Protein AF-A0A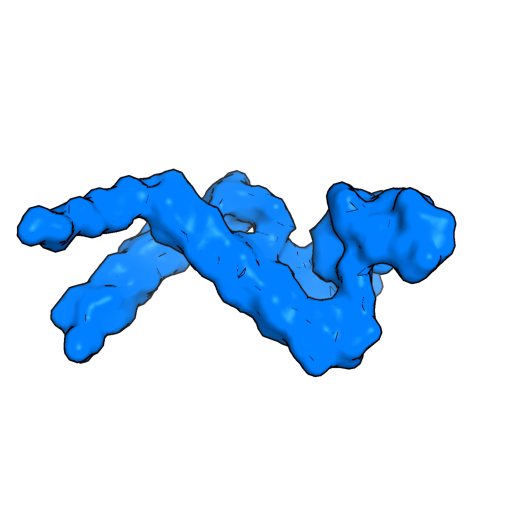4U6BTI2-F1 (afdb_monomer)

Organism: NCBI:txid211460

pLDDT: mean 88.93, std 9.82, range [39.12, 95.56]

Structure (mmCIF, N/CA/C/O backbone):
data_AF-A0A4U6BTI2-F1
#
_entry.id   AF-A0A4U6BTI2-F1
#
loop_
_atom_site.group_PDB
_atom_site.id
_atom_site.type_symbol
_atom_site.label_atom_id
_atom_site.label_alt_id
_atom_site.label_comp_id
_atom_site.label_asym_id
_atom_site.label_entity_id
_atom_site.label_seq_id
_atom_site.pdbx_PDB_ins_code
_atom_site.Cartn_x
_atom_site.Cartn_y
_atom_site.Cartn_z
_atom_site.occupancy
_atom_site.B_iso_or_equiv
_atom_site.auth_seq_id
_atom_site.auth_comp_id
_atom_site.auth_asym_id
_atom_site.auth_atom_id
_atom_site.pdbx_PDB_model_num
ATOM 1 N N . MET A 1 1 ? -28.575 -3.094 6.925 1.00 39.12 1 MET A N 1
ATOM 2 C CA . MET A 1 1 ? -27.582 -4.170 7.123 1.00 39.12 1 MET A CA 1
ATOM 3 C C . MET A 1 1 ? -26.210 -3.549 6.972 1.00 39.12 1 MET A C 1
ATOM 5 O O . MET A 1 1 ? -25.709 -3.439 5.863 1.00 39.12 1 MET A O 1
ATOM 9 N N . GLU A 1 2 ? -25.659 -3.046 8.069 1.00 50.03 2 GLU A N 1
ATOM 10 C CA . GLU A 1 2 ? -24.328 -2.446 8.078 1.00 50.03 2 GLU A CA 1
ATOM 11 C C . GLU A 1 2 ? -23.340 -3.569 8.386 1.00 50.03 2 GLU A C 1
ATOM 13 O O . GLU A 1 2 ? -23.160 -3.985 9.528 1.00 50.03 2 GLU A O 1
ATOM 18 N N . THR A 1 3 ? -22.810 -4.189 7.336 1.00 57.66 3 THR A N 1
ATOM 19 C CA . THR A 1 3 ? -21.783 -5.220 7.474 1.00 57.66 3 THR A CA 1
ATOM 20 C C . THR A 1 3 ? -20.542 -4.576 8.069 1.00 57.66 3 THR A C 1
ATOM 22 O O . THR A 1 3 ? -19.822 -3.863 7.370 1.00 57.66 3 THR A O 1
ATOM 25 N N . ALA A 1 4 ? -20.287 -4.831 9.352 1.00 69.81 4 ALA A N 1
ATOM 26 C CA . ALA A 1 4 ? -19.013 -4.509 9.972 1.00 69.81 4 ALA A CA 1
ATOM 27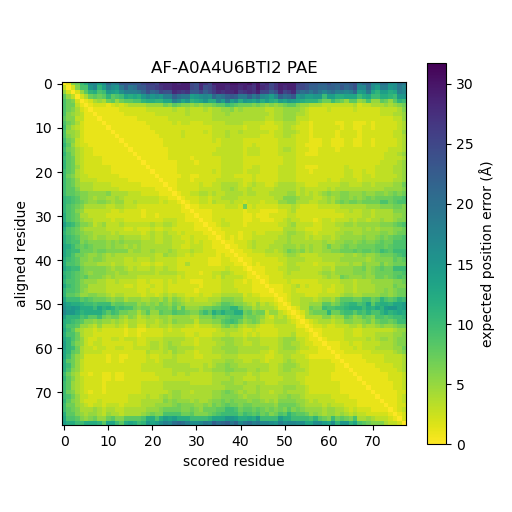 C C . ALA A 1 4 ? -17.893 -5.122 9.117 1.00 69.81 4 ALA A C 1
ATOM 29 O O . ALA A 1 4 ? -17.818 -6.341 8.943 1.00 69.81 4 ALA A O 1
ATOM 30 N N . LEU A 1 5 ? -17.050 -4.270 8.529 1.00 79.94 5 LEU A N 1
ATOM 31 C CA . LEU A 1 5 ? -15.939 -4.721 7.699 1.00 79.94 5 LEU A CA 1
ATOM 32 C C . LEU A 1 5 ? -14.987 -5.570 8.551 1.00 79.94 5 LEU A C 1
ATOM 34 O O . LEU A 1 5 ? -14.507 -5.145 9.608 1.00 79.94 5 LEU A O 1
ATOM 38 N N . THR A 1 6 ? -14.694 -6.781 8.080 1.00 90.44 6 THR A N 1
ATOM 39 C CA . THR A 1 6 ? -13.710 -7.656 8.725 1.00 90.44 6 THR A CA 1
ATOM 40 C C . THR A 1 6 ? -12.320 -7.021 8.668 1.00 90.44 6 THR A C 1
ATOM 42 O O . THR A 1 6 ? -12.031 -6.189 7.807 1.00 90.44 6 THR A O 1
ATOM 45 N N . ALA A 1 7 ? -11.416 -7.440 9.558 1.00 89.50 7 ALA A N 1
ATOM 46 C CA . ALA A 1 7 ? -10.025 -6.978 9.536 1.00 89.50 7 ALA A CA 1
ATOM 47 C C . ALA A 1 7 ? -9.362 -7.199 8.161 1.00 89.50 7 ALA A C 1
ATOM 49 O O . ALA A 1 7 ? -8.648 -6.328 7.673 1.00 89.50 7 ALA A O 1
ATOM 50 N N . ALA A 1 8 ? -9.661 -8.327 7.508 1.00 90.38 8 ALA A N 1
ATOM 51 C CA . ALA A 1 8 ? -9.183 -8.635 6.164 1.00 90.38 8 ALA A CA 1
ATOM 52 C C . ALA A 1 8 ? -9.747 -7.675 5.103 1.00 90.38 8 ALA A C 1
ATOM 54 O O . ALA A 1 8 ? -8.998 -7.207 4.248 1.00 90.38 8 ALA A O 1
ATOM 55 N N . ALA A 1 9 ? -11.039 -7.336 5.176 1.00 92.44 9 ALA A N 1
ATOM 56 C CA . ALA A 1 9 ? -11.645 -6.366 4.266 1.00 92.44 9 ALA A CA 1
ATOM 57 C C . ALA A 1 9 ? -11.034 -4.967 4.450 1.00 92.44 9 ALA A C 1
ATOM 59 O O . ALA A 1 9 ? -10.686 -4.308 3.475 1.00 92.44 9 ALA A O 1
ATOM 60 N N . ILE A 1 10 ? -10.818 -4.544 5.698 1.00 93.94 10 ILE A N 1
ATOM 61 C CA . ILE A 1 10 ? -10.158 -3.269 6.007 1.00 93.94 10 ILE A CA 1
ATOM 62 C C . ILE A 1 10 ? -8.712 -3.262 5.504 1.00 93.94 10 ILE A C 1
ATOM 64 O O . ILE A 1 10 ? -8.285 -2.292 4.883 1.00 93.94 10 ILE A O 1
ATOM 68 N N . ALA A 1 11 ? -7.963 -4.346 5.711 1.00 94.25 11 ALA A N 1
ATOM 69 C CA . ALA A 1 11 ? -6.607 -4.467 5.190 1.00 94.25 11 ALA A CA 1
ATOM 70 C C . ALA A 1 11 ? -6.578 -4.367 3.656 1.00 94.25 11 ALA A C 1
ATOM 72 O O . ALA A 1 11 ? -5.743 -3.649 3.109 1.00 94.25 11 ALA A O 1
ATOM 73 N N . ALA A 1 12 ? -7.522 -5.009 2.960 1.00 93.62 12 ALA A N 1
ATOM 74 C CA . ALA A 1 12 ? -7.645 -4.899 1.508 1.00 93.62 12 ALA A CA 1
ATOM 75 C C . ALA A 1 12 ? -7.933 -3.456 1.055 1.00 93.62 12 ALA A C 1
ATOM 77 O O . ALA A 1 12 ? -7.318 -2.986 0.098 1.00 93.62 12 ALA A O 1
ATOM 78 N N . LEU A 1 13 ? -8.799 -2.727 1.767 1.00 94.44 13 LEU A N 1
ATOM 79 C CA . LEU A 1 13 ? -9.073 -1.311 1.493 1.00 94.44 13 LEU A CA 1
ATOM 80 C C . LEU A 1 13 ? -7.833 -0.432 1.702 1.00 94.44 13 LEU A C 1
ATOM 82 O O . LEU A 1 13 ? -7.544 0.432 0.876 1.00 94.44 13 LEU A O 1
ATOM 86 N N . ILE A 1 14 ? -7.077 -0.666 2.777 1.00 95.56 14 ILE A N 1
ATOM 87 C CA . ILE A 1 14 ? -5.838 0.066 3.074 1.00 95.56 14 ILE A CA 1
ATOM 88 C C . ILE A 1 14 ? -4.786 -0.178 1.981 1.00 95.56 14 ILE A C 1
ATOM 90 O O . ILE A 1 14 ? -4.187 0.775 1.481 1.00 95.56 14 ILE A O 1
ATOM 94 N N . VAL A 1 15 ? -4.592 -1.436 1.571 1.00 95.38 15 VAL A N 1
ATOM 95 C CA . VAL A 1 15 ? -3.684 -1.809 0.472 1.00 95.38 15 VAL A CA 1
ATOM 96 C C . VAL A 1 15 ? -4.116 -1.145 -0.833 1.00 95.38 15 VAL A C 1
ATOM 98 O O . VAL A 1 15 ? -3.295 -0.526 -1.510 1.00 95.38 15 VAL A O 1
ATOM 101 N N . ALA A 1 16 ? -5.406 -1.209 -1.172 1.00 94.31 16 ALA A N 1
ATOM 102 C CA . ALA A 1 16 ? -5.940 -0.588 -2.380 1.00 94.31 16 ALA A CA 1
ATOM 103 C C . ALA A 1 16 ? -5.706 0.930 -2.389 1.00 94.31 16 ALA A C 1
ATOM 105 O O . ALA A 1 16 ? -5.206 1.467 -3.378 1.00 94.31 16 ALA A O 1
ATOM 106 N N . ALA A 1 17 ? -5.981 1.610 -1.273 1.00 94.56 17 ALA A N 1
ATOM 107 C CA . ALA A 1 17 ? -5.745 3.044 -1.135 1.00 94.56 17 ALA A CA 1
ATOM 108 C C . ALA A 1 17 ? -4.254 3.401 -1.271 1.00 94.56 17 ALA A C 1
ATOM 110 O O . ALA A 1 17 ? -3.909 4.366 -1.953 1.00 94.56 17 ALA A O 1
ATOM 111 N N . SER A 1 18 ? -3.363 2.604 -0.672 1.00 94.94 18 SER A N 1
ATOM 112 C CA . SER A 1 18 ? -1.913 2.799 -0.775 1.00 94.94 18 SER A CA 1
ATOM 113 C C . SER A 1 18 ? -1.412 2.646 -2.217 1.00 94.94 18 SER A C 1
ATOM 115 O O . SER A 1 18 ? -0.700 3.516 -2.725 1.00 94.94 18 SER A O 1
ATOM 117 N N . ARG A 1 19 ? -1.842 1.587 -2.916 1.00 94.19 19 ARG A N 1
ATOM 118 C CA . ARG A 1 19 ? -1.520 1.366 -4.335 1.00 94.19 19 ARG A CA 1
ATOM 119 C C . ARG A 1 19 ? -2.059 2.490 -5.212 1.00 94.19 19 ARG A C 1
ATOM 121 O O . ARG A 1 19 ? -1.333 3.010 -6.053 1.00 94.19 19 ARG A O 1
ATOM 128 N N . GLN A 1 20 ? -3.299 2.916 -4.985 1.00 94.62 20 GLN A N 1
ATOM 129 C CA . GLN A 1 20 ? -3.920 3.982 -5.765 1.00 94.62 20 GLN A CA 1
ATOM 130 C C . GLN A 1 20 ? -3.212 5.326 -5.581 1.00 94.62 20 GLN A C 1
ATOM 132 O O . GLN A 1 20 ? -2.964 6.015 -6.568 1.00 94.62 20 GLN A O 1
ATOM 137 N N . ALA A 1 21 ? -2.805 5.664 -4.354 1.00 93.44 21 ALA A N 1
ATOM 138 C CA . ALA A 1 21 ? -1.989 6.848 -4.094 1.00 93.44 21 ALA A CA 1
ATOM 139 C C . ALA A 1 21 ? -0.671 6.818 -4.886 1.00 93.44 21 ALA A C 1
ATOM 141 O O . ALA A 1 21 ? -0.261 7.836 -5.443 1.00 93.44 21 ALA A O 1
ATOM 142 N N . TYR A 1 22 ? -0.038 5.646 -5.004 1.00 92.75 22 TYR A N 1
ATOM 143 C CA . TYR A 1 22 ? 1.144 5.489 -5.847 1.00 92.75 22 TYR A CA 1
ATOM 144 C C . TYR A 1 22 ? 0.820 5.646 -7.340 1.00 92.75 22 TYR A C 1
ATOM 146 O O . TYR A 1 22 ? 1.518 6.381 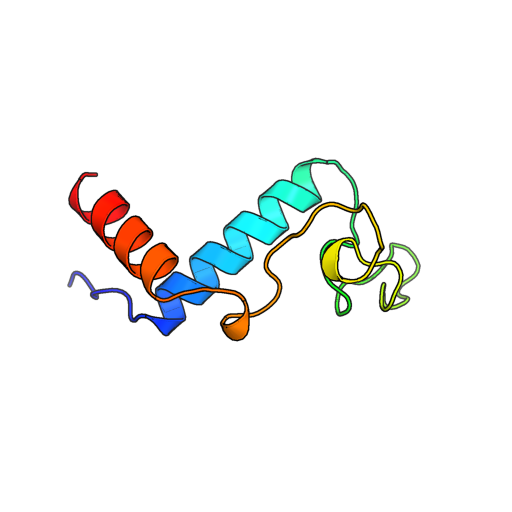-8.042 1.00 92.75 22 TYR A O 1
ATOM 154 N N . TYR A 1 23 ? -0.240 5.006 -7.842 1.00 92.69 23 TYR A N 1
ATOM 155 C CA . TYR A 1 23 ? -0.616 5.084 -9.259 1.00 92.69 23 TYR A CA 1
ATOM 156 C C . TYR A 1 23 ? -0.973 6.502 -9.708 1.00 92.69 23 TYR A C 1
ATOM 158 O O . TYR A 1 23 ? -0.676 6.868 -10.846 1.00 92.69 23 TYR A O 1
ATOM 166 N N . SER A 1 24 ? -1.505 7.335 -8.811 1.00 93.19 24 SER A N 1
ATOM 167 C CA . SER A 1 24 ? -1.759 8.758 -9.075 1.00 93.19 24 SER A CA 1
ATOM 168 C C . SER A 1 24 ? -0.495 9.560 -9.417 1.00 93.19 24 SER A C 1
ATOM 170 O O . SER A 1 24 ? -0.599 10.637 -9.994 1.00 93.19 24 SER A O 1
ATOM 172 N N . THR A 1 25 ? 0.708 9.037 -9.144 1.00 90.62 25 THR A N 1
ATOM 173 C CA . THR A 1 25 ? 1.981 9.637 -9.597 1.00 90.62 25 THR A CA 1
ATOM 174 C C . THR A 1 25 ? 2.293 9.373 -11.079 1.00 90.62 25 THR A C 1
ATOM 176 O O . THR A 1 25 ? 3.324 9.814 -11.585 1.00 90.62 25 THR A O 1
ATOM 179 N N . GLY A 1 26 ? 1.448 8.610 -11.784 1.00 90.00 26 GLY A N 1
ATOM 180 C CA . GLY A 1 26 ? 1.651 8.210 -13.181 1.00 90.00 26 GLY A CA 1
ATOM 181 C C . GLY A 1 26 ? 2.590 7.010 -13.367 1.00 90.00 26 GLY A C 1
ATOM 182 O O . GLY A 1 26 ? 2.888 6.622 -14.502 1.00 90.00 26 GLY A O 1
ATOM 183 N N . ARG A 1 27 ? 3.061 6.397 -12.271 1.00 88.25 27 ARG A N 1
ATOM 184 C CA . ARG A 1 27 ? 3.975 5.245 -12.289 1.00 88.25 27 ARG A CA 1
ATOM 185 C C . ARG A 1 27 ? 3.191 3.943 -12.070 1.00 88.25 27 ARG A C 1
ATOM 187 O O . ARG A 1 27 ? 2.490 3.833 -11.071 1.00 88.25 27 ARG A O 1
ATOM 194 N N . PRO A 1 28 ? 3.329 2.930 -12.948 1.00 88.94 28 PRO A N 1
ATOM 195 C CA . PRO A 1 28 ? 2.520 1.708 -12.873 1.00 88.94 28 PRO A CA 1
ATOM 196 C C . PRO A 1 28 ? 3.072 0.637 -11.918 1.00 88.94 28 PRO A C 1
ATOM 198 O O . PRO A 1 28 ? 2.394 -0.345 -11.664 1.00 88.94 28 PRO A O 1
ATOM 201 N N . CYS A 1 29 ? 4.303 0.787 -11.419 1.00 93.44 29 CYS A N 1
ATOM 202 C CA . CYS A 1 29 ? 4.996 -0.249 -10.648 1.00 93.44 29 CYS A CA 1
ATOM 203 C C . CYS A 1 29 ? 4.997 0.051 -9.143 1.00 93.44 29 CYS A C 1
ATOM 205 O O . CYS A 1 29 ? 6.056 0.344 -8.580 1.00 93.44 29 CYS A O 1
ATOM 207 N N . ALA A 1 30 ? 3.832 -0.017 -8.494 1.00 94.50 30 ALA A N 1
ATOM 208 C CA . ALA A 1 30 ? 3.755 0.087 -7.036 1.00 94.50 30 ALA A CA 1
ATOM 209 C C . ALA A 1 30 ? 4.330 -1.185 -6.399 1.00 94.50 30 ALA A C 1
ATOM 211 O O . ALA A 1 30 ? 5.250 -1.117 -5.581 1.00 94.50 30 ALA A O 1
ATOM 212 N N . CYS A 1 31 ? 3.840 -2.337 -6.860 1.00 94.94 31 CYS A N 1
ATOM 213 C CA . CYS A 1 31 ? 4.083 -3.650 -6.280 1.00 94.94 31 CYS A CA 1
ATOM 214 C C . CYS A 1 31 ? 4.795 -4.607 -7.257 1.00 94.94 31 CYS A C 1
ATOM 216 O O . CYS A 1 31 ? 4.799 -4.368 -8.469 1.00 94.94 31 CYS A O 1
ATOM 218 N N . PRO A 1 32 ? 5.462 -5.672 -6.770 1.00 93.50 32 PRO A N 1
ATOM 219 C CA . PRO A 1 32 ? 6.229 -6.587 -7.625 1.00 93.50 32 PRO A CA 1
ATOM 220 C C . PRO A 1 32 ? 5.377 -7.345 -8.652 1.00 93.50 32 PRO A C 1
ATOM 222 O O . PRO A 1 32 ? 5.864 -7.671 -9.735 1.00 93.50 32 PRO A O 1
ATOM 225 N N . ASP A 1 33 ? 4.121 -7.607 -8.302 1.00 92.94 33 ASP A N 1
ATOM 226 C CA . ASP A 1 33 ? 3.089 -8.270 -9.101 1.00 92.94 33 ASP A CA 1
ATOM 227 C C . ASP A 1 33 ? 2.453 -7.356 -10.161 1.00 92.94 33 ASP A C 1
ATOM 229 O O . ASP A 1 33 ? 1.784 -7.851 -11.071 1.00 92.94 33 ASP A O 1
ATOM 233 N N . ASP A 1 34 ? 2.689 -6.041 -10.091 1.00 93.06 34 ASP A N 1
ATOM 234 C CA . ASP A 1 34 ? 2.215 -5.104 -11.108 1.00 93.06 34 ASP A CA 1
ATOM 235 C C . ASP A 1 34 ? 2.838 -5.390 -12.476 1.00 93.06 34 ASP A C 1
ATOM 237 O O . ASP A 1 34 ? 3.930 -5.957 -12.605 1.00 93.06 34 ASP A O 1
ATOM 241 N N . ARG A 1 35 ? 2.147 -4.935 -13.526 1.00 92.75 35 ARG A N 1
ATOM 242 C CA . ARG A 1 35 ? 2.617 -5.046 -14.905 1.00 92.75 35 ARG A CA 1
ATOM 243 C C . ARG A 1 35 ? 2.996 -3.692 -15.477 1.00 92.75 35 ARG A C 1
ATOM 245 O O . ARG A 1 35 ? 2.285 -2.698 -15.370 1.00 92.75 35 ARG A O 1
ATOM 252 N N . MET A 1 36 ? 4.133 -3.687 -16.151 1.00 89.25 36 MET A N 1
ATOM 253 C CA . MET A 1 36 ? 4.573 -2.595 -16.998 1.00 89.25 36 MET 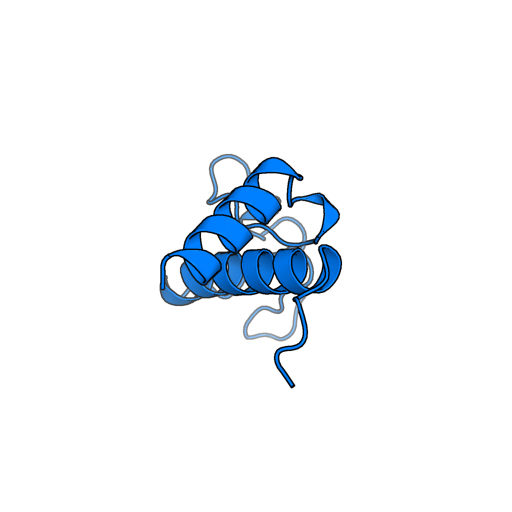A CA 1
ATOM 254 C C . MET A 1 36 ? 3.687 -2.499 -18.250 1.00 89.25 36 MET A C 1
ATOM 256 O O . MET A 1 36 ? 3.024 -3.458 -18.643 1.00 89.25 36 MET A O 1
ATOM 260 N N . ARG A 1 37 ? 3.747 -1.360 -18.951 1.00 87.69 37 ARG A N 1
ATOM 261 C CA . ARG A 1 37 ? 2.997 -1.131 -20.204 1.00 87.69 37 ARG A CA 1
ATOM 262 C C . ARG A 1 37 ? 3.311 -2.145 -21.314 1.00 87.69 37 ARG A C 1
ATOM 264 O O . ARG A 1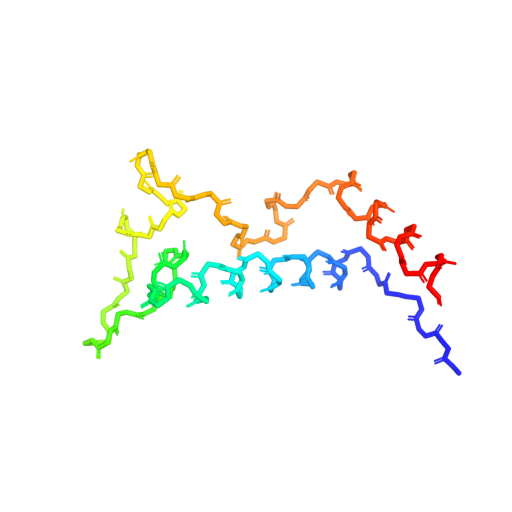 37 ? 2.496 -2.346 -22.198 1.00 87.69 37 ARG A O 1
ATOM 271 N N . ASN A 1 38 ? 4.476 -2.788 -21.257 1.00 89.88 38 ASN A N 1
ATOM 272 C CA . ASN A 1 38 ? 4.890 -3.848 -22.181 1.00 89.88 38 ASN A CA 1
ATOM 273 C C . ASN A 1 38 ? 4.503 -5.265 -21.702 1.00 89.88 38 ASN A C 1
ATOM 275 O O . ASN A 1 38 ? 5.040 -6.244 -22.210 1.00 89.88 38 ASN A O 1
ATOM 279 N N . GLY A 1 39 ? 3.647 -5.385 -20.682 1.00 91.19 39 GLY A N 1
ATOM 280 C CA . GLY A 1 39 ? 3.148 -6.658 -20.152 1.00 91.19 39 GLY A CA 1
ATOM 281 C C . GLY A 1 39 ? 4.090 -7.393 -19.191 1.00 91.19 39 GLY A C 1
ATOM 282 O O . GLY A 1 39 ? 3.673 -8.365 -18.564 1.00 91.19 39 GLY A O 1
ATOM 283 N N . ARG A 1 40 ? 5.338 -6.938 -19.020 1.00 92.06 40 ARG A N 1
ATOM 284 C CA . ARG A 1 40 ? 6.296 -7.557 -18.088 1.00 92.06 40 ARG A CA 1
ATOM 285 C C . ARG A 1 40 ? 5.937 -7.244 -16.637 1.00 92.06 40 ARG A C 1
ATOM 287 O O . ARG A 1 40 ? 5.498 -6.135 -16.341 1.00 92.06 40 ARG A O 1
ATOM 294 N N . ALA A 1 41 ? 6.188 -8.186 -15.731 1.00 93.50 41 ALA A N 1
ATOM 295 C CA . ALA A 1 41 ? 6.085 -7.934 -14.295 1.00 93.50 41 ALA A CA 1
ATOM 296 C C . ALA A 1 41 ? 7.114 -6.882 -13.843 1.00 93.50 41 ALA A C 1
ATOM 298 O O . ALA A 1 41 ? 8.248 -6.861 -14.334 1.00 93.50 41 ALA A O 1
ATOM 299 N N . CYS A 1 42 ? 6.729 -6.026 -12.899 1.00 93.69 42 CYS A N 1
ATOM 300 C CA . CYS A 1 42 ? 7.614 -5.020 -12.320 1.00 93.69 42 CYS A CA 1
ATOM 301 C C . CYS A 1 42 ? 8.729 -5.673 -11.488 1.00 93.69 42 CYS A C 1
ATOM 303 O O . CYS A 1 42 ? 9.888 -5.258 -11.582 1.00 93.69 42 CYS A O 1
ATOM 305 N N . GLY A 1 43 ? 8.403 -6.706 -10.703 1.00 92.69 43 GLY A N 1
ATOM 306 C CA . GLY A 1 43 ? 9.358 -7.453 -9.885 1.00 92.69 43 GLY A CA 1
ATOM 307 C C . GLY A 1 43 ? 10.187 -6.540 -8.977 1.00 92.69 43 GLY A C 1
ATOM 308 O O . GLY A 1 43 ? 9.653 -5.668 -8.287 1.00 92.69 43 GLY A O 1
ATOM 309 N N . SER A 1 44 ? 11.514 -6.679 -9.044 1.00 90.31 44 SER A N 1
ATOM 310 C CA . SER A 1 44 ? 12.476 -5.862 -8.288 1.00 90.31 44 SER A CA 1
ATOM 311 C C . SER A 1 44 ? 12.496 -4.378 -8.676 1.00 90.31 44 SER A C 1
ATOM 313 O O . SER A 1 44 ? 13.122 -3.571 -7.995 1.00 90.31 44 SER A O 1
ATOM 315 N N . ARG A 1 45 ? 11.814 -3.987 -9.761 1.00 88.62 45 ARG A N 1
ATOM 316 C CA . ARG A 1 45 ? 11.666 -2.584 -10.177 1.00 88.62 45 ARG A CA 1
ATOM 317 C C . ARG A 1 45 ? 10.437 -1.906 -9.566 1.00 88.62 45 ARG A C 1
ATOM 319 O O . ARG A 1 45 ? 10.215 -0.729 -9.851 1.00 88.62 45 ARG A O 1
ATOM 326 N N . SER A 1 46 ? 9.635 -2.622 -8.783 1.00 92.31 46 SER A N 1
ATOM 327 C CA . SER A 1 46 ? 8.514 -2.038 -8.046 1.00 92.31 46 SER A CA 1
ATOM 328 C C . SER A 1 46 ? 8.990 -1.057 -6.980 1.00 92.31 46 SER A C 1
ATOM 330 O O . SER A 1 46 ? 10.096 -1.186 -6.463 1.00 92.31 46 SER A O 1
ATOM 332 N N . ALA A 1 47 ? 8.169 -0.065 -6.649 1.00 92.81 47 ALA A N 1
ATOM 333 C CA . ALA A 1 47 ? 8.482 0.862 -5.568 1.00 92.81 47 ALA A CA 1
ATOM 334 C C . ALA A 1 47 ? 8.682 0.123 -4.238 1.00 92.81 47 ALA A C 1
ATOM 336 O O . ALA A 1 47 ? 9.675 0.375 -3.566 1.00 92.81 47 ALA A O 1
ATOM 337 N N . TYR A 1 48 ? 7.831 -0.870 -3.962 1.00 91.94 48 TYR A N 1
ATOM 338 C CA . TYR A 1 48 ? 7.941 -1.757 -2.803 1.00 91.94 48 TYR A CA 1
ATOM 339 C C . TYR A 1 48 ? 9.318 -2.427 -2.663 1.00 91.94 48 TYR A C 1
ATOM 341 O O . TYR A 1 48 ? 9.851 -2.516 -1.564 1.00 91.94 48 TYR A O 1
ATOM 349 N N . SER A 1 49 ? 9.918 -2.891 -3.767 1.00 89.38 49 SER A N 1
ATOM 350 C CA . SER A 1 49 ? 11.210 -3.595 -3.731 1.00 89.38 49 SER A CA 1
ATOM 351 C C . SER A 1 49 ? 12.432 -2.700 -3.951 1.00 89.38 49 SER A C 1
ATOM 353 O O . SER A 1 49 ? 13.557 -3.149 -3.730 1.00 89.38 49 SER A O 1
ATOM 355 N N . ARG A 1 50 ? 12.260 -1.467 -4.441 1.00 87.56 50 ARG A N 1
ATOM 356 C CA . ARG A 1 50 ? 13.385 -0.603 -4.825 1.00 87.56 50 ARG A CA 1
ATOM 357 C C . ARG A 1 50 ? 13.955 0.158 -3.622 1.00 87.56 50 ARG A C 1
ATOM 359 O O . ARG A 1 50 ? 13.208 0.877 -2.961 1.00 87.56 50 ARG A O 1
ATOM 366 N N . PRO A 1 51 ? 15.285 0.134 -3.409 1.00 82.94 51 PRO A N 1
ATOM 367 C CA . PRO A 1 51 ? 15.931 0.965 -2.395 1.00 82.94 51 PRO A CA 1
ATOM 368 C C . PRO A 1 51 ? 15.658 2.458 -2.627 1.00 82.94 51 PRO A C 1
ATOM 370 O O . PRO A 1 51 ? 15.814 2.950 -3.747 1.00 82.94 51 PRO A O 1
ATOM 373 N N . GLY A 1 52 ? 15.236 3.173 -1.579 1.00 79.94 52 GLY A N 1
ATOM 374 C CA . GLY A 1 52 ? 14.933 4.612 -1.636 1.00 79.94 52 GLY A CA 1
ATOM 375 C C . GLY A 1 52 ? 13.668 4.981 -2.427 1.00 79.94 52 GLY A C 1
ATOM 376 O O . GLY A 1 52 ? 13.460 6.153 -2.735 1.00 79.94 52 GLY A O 1
ATOM 377 N N . GLY A 1 53 ? 12.842 3.998 -2.798 1.00 76.88 53 GLY A N 1
ATOM 378 C CA . GLY A 1 53 ? 11.553 4.218 -3.449 1.00 76.88 53 GLY A CA 1
ATOM 379 C C . GLY A 1 53 ? 10.435 4.615 -2.481 1.00 76.88 53 GLY A C 1
ATOM 380 O O . GLY A 1 53 ? 10.604 4.646 -1.263 1.00 76.88 53 GLY A O 1
ATOM 381 N N . ALA A 1 54 ? 9.252 4.886 -3.043 1.00 82.69 54 ALA A N 1
ATOM 382 C CA . ALA A 1 54 ? 8.027 4.916 -2.248 1.00 82.69 54 ALA A CA 1
ATOM 383 C C . ALA A 1 54 ? 7.766 3.521 -1.662 1.00 82.69 54 ALA A C 1
ATOM 385 O O . ALA A 1 54 ? 8.055 2.526 -2.319 1.00 82.69 54 ALA A O 1
ATOM 386 N N . GLN A 1 55 ? 7.185 3.452 -0.466 1.00 87.94 55 GLN A N 1
ATOM 387 C CA . GLN A 1 55 ? 6.878 2.195 0.223 1.00 87.94 55 GLN A CA 1
ATOM 388 C C . GLN A 1 55 ? 5.357 1.960 0.231 1.00 87.94 55 GLN A C 1
ATOM 390 O O . GLN A 1 55 ? 4.712 2.184 1.256 1.00 87.94 55 GLN A O 1
ATOM 395 N N . PRO A 1 56 ? 4.740 1.608 -0.917 1.00 91.81 56 PRO A N 1
ATOM 396 C CA . PRO A 1 56 ? 3.326 1.261 -0.946 1.00 91.81 56 PRO A CA 1
ATOM 397 C C . PRO A 1 56 ? 3.085 -0.053 -0.198 1.00 91.81 56 PRO A C 1
ATOM 399 O O . PRO A 1 56 ? 3.959 -0.912 -0.134 1.00 91.81 56 PRO A O 1
ATOM 402 N N . LEU A 1 57 ? 1.877 -0.230 0.325 1.00 95.12 57 LEU A N 1
ATOM 403 C CA . LEU A 1 57 ? 1.423 -1.501 0.880 1.00 95.12 57 LEU A CA 1
ATOM 404 C C . LEU A 1 57 ? 0.933 -2.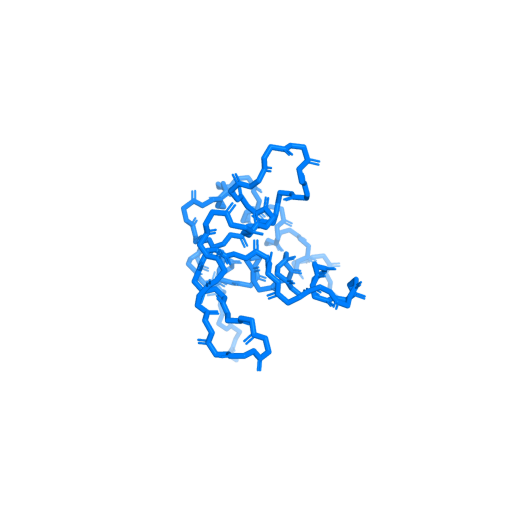381 -0.271 1.00 95.12 57 LEU A C 1
ATOM 406 O O . LEU A 1 57 ? 0.115 -1.935 -1.077 1.00 95.12 57 LEU A O 1
ATOM 410 N N . CYS A 1 58 ? 1.420 -3.618 -0.348 1.00 94.12 58 CYS A N 1
ATOM 411 C CA . CYS A 1 58 ? 1.127 -4.524 -1.460 1.00 94.12 58 CYS A CA 1
ATOM 412 C C . CYS A 1 58 ? 0.292 -5.733 -1.035 1.00 94.12 58 CYS A C 1
ATOM 414 O O . CYS A 1 58 ? -0.419 -6.312 -1.856 1.00 94.12 58 CYS A O 1
ATOM 416 N N . SER A 1 59 ? 0.331 -6.095 0.247 1.00 90.94 59 SER A N 1
ATOM 417 C CA . SER A 1 59 ? -0.393 -7.226 0.816 1.00 90.94 59 SER A CA 1
ATOM 418 C C . SER A 1 59 ? -1.023 -6.878 2.162 1.00 90.94 59 SER A C 1
ATOM 420 O O . SER A 1 59 ? -0.558 -5.997 2.881 1.00 90.94 59 SER A O 1
ATOM 422 N N . ALA A 1 60 ? -2.044 -7.642 2.561 1.00 89.44 60 ALA A N 1
ATOM 423 C CA . ALA A 1 60 ? -2.623 -7.558 3.903 1.00 89.44 60 ALA A CA 1
ATOM 424 C C . ALA A 1 60 ? -1.587 -7.825 5.012 1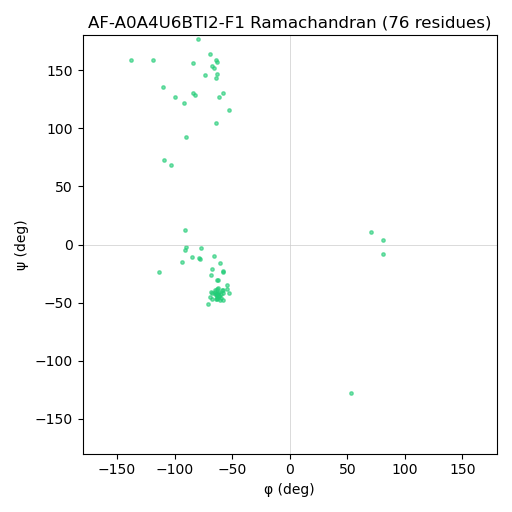.00 89.44 60 ALA A C 1
ATOM 426 O O . ALA A 1 60 ? -1.762 -7.360 6.130 1.00 89.44 60 ALA A O 1
ATOM 427 N N . ARG A 1 61 ? -0.495 -8.536 4.698 1.00 90.62 61 ARG A N 1
ATOM 428 C CA . ARG A 1 61 ? 0.631 -8.761 5.621 1.00 90.62 61 ARG A CA 1
ATOM 429 C C . ARG A 1 61 ? 1.430 -7.492 5.918 1.00 90.62 61 ARG A C 1
ATOM 431 O O . ARG A 1 61 ? 2.031 -7.408 6.981 1.00 90.62 61 ARG A O 1
ATOM 438 N N . ASP A 1 62 ? 1.417 -6.522 5.005 1.00 91.81 62 ASP A N 1
ATOM 439 C CA . ASP A 1 62 ? 2.059 -5.223 5.215 1.00 91.81 62 ASP A CA 1
ATOM 440 C C . ASP A 1 62 ? 1.189 -4.308 6.104 1.00 91.81 62 ASP A C 1
ATOM 442 O O . ASP A 1 62 ? 1.645 -3.266 6.570 1.00 91.81 62 ASP A O 1
ATOM 446 N N . VAL A 1 63 ? -0.073 -4.684 6.356 1.00 94.38 63 VAL A N 1
ATOM 447 C CA . VAL A 1 63 ? -1.017 -3.912 7.169 1.00 94.38 63 VAL A CA 1
ATOM 448 C C . VAL A 1 63 ? -0.942 -4.362 8.624 1.00 94.38 63 VAL A C 1
ATOM 450 O O . VAL A 1 63 ? -1.205 -5.513 8.962 1.00 94.38 63 VAL A O 1
ATOM 453 N N . SER A 1 64 ? -0.637 -3.425 9.518 1.00 95.12 64 SER A N 1
ATOM 454 C CA . SER A 1 64 ? -0.604 -3.685 10.955 1.00 95.12 64 SER A CA 1
ATOM 455 C C . SER A 1 64 ? -1.996 -3.571 11.578 1.00 95.12 64 SER A C 1
ATOM 457 O O . SER A 1 64 ? -2.863 -2.841 11.090 1.00 95.12 64 SER A O 1
ATOM 459 N N . ALA A 1 65 ? -2.199 -4.235 12.719 1.00 92.44 65 ALA A N 1
ATOM 460 C CA . ALA A 1 65 ? -3.441 -4.127 13.489 1.00 92.44 65 ALA A CA 1
ATOM 461 C C . ALA A 1 65 ? -3.785 -2.666 13.839 1.00 92.44 65 ALA A C 1
ATOM 463 O O . ALA A 1 65 ? -4.951 -2.279 13.800 1.00 92.44 65 ALA A O 1
ATOM 464 N N . LYS A 1 66 ? -2.764 -1.833 14.088 1.00 94.94 66 LYS A N 1
ATOM 465 C CA . LYS A 1 66 ? -2.930 -0.398 14.346 1.00 94.94 66 LYS A CA 1
ATOM 466 C C . LYS A 1 66 ? -3.561 0.335 13.157 1.00 94.94 66 LYS A C 1
ATOM 468 O O . LYS A 1 66 ? -4.483 1.113 13.363 1.00 94.94 66 LYS A O 1
ATOM 473 N N . MET A 1 67 ? -3.121 0.061 11.925 1.00 94.94 67 MET A N 1
ATOM 474 C CA . MET A 1 67 ? -3.711 0.687 10.731 1.00 94.94 67 MET A CA 1
ATOM 475 C C . MET A 1 67 ? -5.187 0.306 10.554 1.00 94.94 67 MET A C 1
ATOM 477 O O . MET A 1 67 ? -6.001 1.140 10.161 1.00 94.94 67 MET A O 1
ATOM 481 N N . ILE A 1 68 ? -5.536 -0.949 10.852 1.00 93.75 68 ILE A N 1
ATOM 482 C CA . ILE A 1 68 ? -6.919 -1.439 10.782 1.00 93.7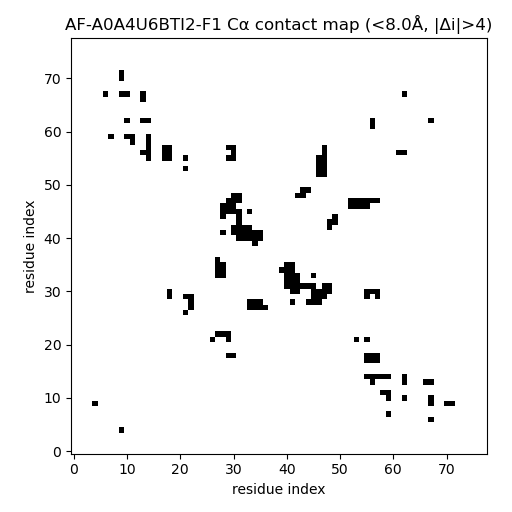5 68 ILE A CA 1
ATOM 483 C C . ILE A 1 68 ? -7.787 -0.704 11.803 1.00 93.75 68 ILE A C 1
ATOM 485 O O . ILE A 1 68 ? -8.859 -0.212 11.457 1.00 93.75 68 ILE A O 1
ATOM 489 N N . GLU A 1 69 ? -7.311 -0.589 13.040 1.00 93.44 69 GLU A N 1
ATOM 490 C CA . GLU A 1 69 ? -8.024 0.099 14.116 1.00 93.44 69 GLU A CA 1
ATOM 491 C C . GLU A 1 69 ? -8.212 1.593 13.816 1.00 93.44 69 GLU A C 1
ATOM 493 O O . GLU A 1 69 ? -9.307 2.138 13.956 1.00 93.44 69 GLU A O 1
ATOM 498 N N . GLU A 1 70 ? -7.173 2.261 13.311 1.00 93.81 70 GLU A N 1
ATOM 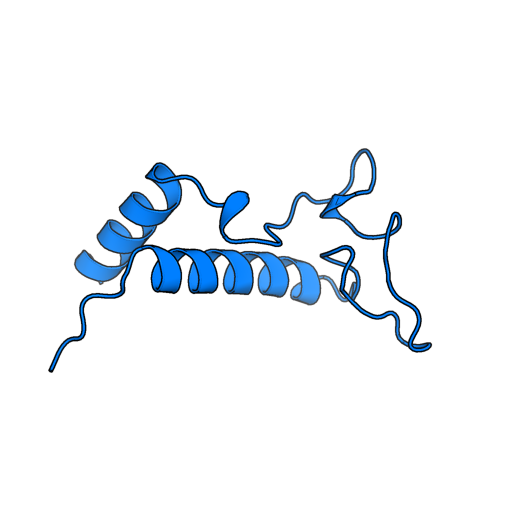499 C CA . GLU A 1 70 ? -7.268 3.645 12.841 1.00 93.81 70 GLU A CA 1
ATOM 500 C C . GLU A 1 70 ? -8.305 3.801 11.723 1.00 93.81 70 GLU A C 1
ATOM 502 O O . GLU A 1 70 ? -9.048 4.783 11.701 1.00 93.81 70 GLU A O 1
ATOM 507 N N . HIS A 1 71 ? -8.385 2.839 10.802 1.00 93.06 71 HIS A N 1
ATOM 508 C CA . HIS A 1 71 ? -9.372 2.860 9.729 1.00 93.06 71 HIS A CA 1
ATOM 509 C C . HIS A 1 71 ? -10.800 2.658 10.256 1.00 93.06 71 HIS A C 1
ATOM 511 O O . HIS A 1 71 ? -11.701 3.388 9.845 1.00 93.06 71 HIS A O 1
ATOM 517 N N . ARG A 1 72 ? -11.008 1.746 11.218 1.00 91.06 72 ARG A N 1
ATOM 518 C CA . ARG A 1 72 ? -12.301 1.580 11.909 1.00 91.06 72 ARG A CA 1
ATOM 519 C C . ARG A 1 72 ? -12.743 2.871 12.579 1.00 91.06 72 ARG A C 1
ATOM 521 O O . ARG A 1 72 ? -13.868 3.313 12.370 1.00 91.06 72 ARG A O 1
ATOM 528 N N . ASN A 1 73 ? -11.833 3.511 13.308 1.00 91.31 73 ASN A N 1
ATOM 529 C CA . ASN A 1 73 ? -12.098 4.785 13.968 1.00 91.31 73 ASN A CA 1
ATOM 530 C C . ASN A 1 73 ? -12.437 5.896 12.968 1.00 91.31 73 ASN A C 1
ATOM 532 O O . ASN A 1 73 ? -13.299 6.722 13.246 1.00 91.31 73 ASN A O 1
ATOM 536 N N . LYS A 1 74 ? -11.788 5.926 11.797 1.00 89.75 74 LYS A N 1
ATOM 537 C CA . LYS A 1 74 ? -12.115 6.885 10.730 1.00 89.75 74 LYS A CA 1
ATOM 538 C C . LYS A 1 74 ? -13.512 6.668 10.157 1.00 89.75 74 LYS A C 1
ATOM 540 O O . LYS A 1 74 ? -14.173 7.658 9.874 1.00 89.75 74 LYS A O 1
ATOM 545 N N . ILE A 1 75 ? -13.942 5.417 9.982 1.00 87.69 75 ILE A N 1
ATOM 546 C CA . ILE A 1 75 ? -15.295 5.094 9.503 1.00 87.69 75 ILE A CA 1
ATOM 547 C C . ILE A 1 75 ? -16.335 5.452 10.568 1.00 87.69 75 ILE A C 1
ATOM 549 O O . ILE A 1 75 ? -17.313 6.100 10.243 1.00 87.69 75 ILE A O 1
ATOM 553 N N . ALA A 1 76 ? -16.097 5.105 11.835 1.00 84.88 76 ALA A N 1
ATOM 554 C CA . ALA A 1 76 ? -17.038 5.362 12.931 1.00 84.88 76 ALA A CA 1
ATOM 555 C C . ALA A 1 76 ? -17.221 6.854 13.270 1.00 84.88 76 ALA A C 1
ATOM 557 O O . ALA A 1 76 ? -18.194 7.229 13.915 1.00 84.88 76 ALA A O 1
ATOM 558 N N . ARG A 1 77 ? -16.261 7.702 12.886 1.00 81.88 77 ARG A N 1
ATOM 559 C CA . ARG A 1 77 ? -16.327 9.165 13.048 1.00 81.88 77 ARG A CA 1
ATOM 560 C C . ARG A 1 77 ? -16.941 9.879 11.844 1.00 81.88 77 ARG A C 1
ATOM 562 O O . ARG A 1 77 ? -17.023 11.106 11.866 1.00 81.88 77 ARG A O 1
ATOM 569 N N . ARG A 1 78 ? -17.243 9.141 10.780 1.00 62.81 78 ARG A N 1
ATOM 570 C CA . ARG A 1 78 ? -17.781 9.659 9.526 1.00 62.81 78 ARG A CA 1
ATOM 571 C C . ARG A 1 78 ? -19.293 9.542 9.518 1.00 62.81 78 ARG A C 1
ATOM 573 O O . ARG A 1 78 ? -19.902 10.434 8.895 1.00 62.81 78 ARG A O 1
#

Radius of gyration: 14.32 Å; Cα contacts (8 Å, |Δi|>4): 98; chains: 1; bounding box: 44×18×36 Å

Solvent-accessible surface area (backbone atoms only — not comparable to full-atom values): 4494 Å² total; per-residue (Å²): 135,85,76,79,74,47,71,68,55,44,26,50,52,52,24,51,53,35,38,49,61,44,42,74,74,76,46,66,35,40,32,43,85,27,51,42,98,86,68,45,66,28,38,71,70,1,24,52,61,31,89,94,47,60,80,47,38,77,44,58,86,70,49,50,72,65,60,43,51,53,48,51,53,54,58,78,74,106

Mean predicted aligned error: 4.74 Å

Foldseek 3Di:
DPPDQDLQNLLVVQLVVLQVVVCVVVDQAQDQQTADPVRDGCHCVHQCNDPPRDNGRHDSVSDDPVSSVVSVVVVVVD

Nearest PDB structures (foldseek):
  3j3q-assembly1_h  TM=3.014E-01  e=9.677E+00  Human immunodeficiency virus 1

Secondary structure (DSSP, 8-state):
------HHHHHHHHHHHHHHHHHTTT-S-SSTT-B-TTS-B-GGGSTTTSTTS-----SGGG--HHHHHHHHHHHHT-

Sequence (78 aa):
METALTAAAIAALIVAASRQAYYSTGRPCACPDDRMRNGRACGSRSAYSRPGGAQPLCSARDVSAKMIEEHRNKIARR